Protein AF-A0A453T0C4-F1 (afdb_monomer_lite)

Radius of gyration: 17.65 Å; chains: 1; bounding box: 47×34×44 Å

InterPro domains:
  IPR001461 Aspartic peptidase A1 [PTHR13683] (6-90)
  IPR021109 Aspartic peptidase domain superfamily [G3DSA:2.40.70.10] (2-50)
  IPR021109 Aspartic peptidase domain superfamily [G3DSA:2.40.70.10] (51-94)
  IPR021109 Aspartic peptidase domain superfamily [SSF50630] (6-90)
  IPR032861 Xylanase inhibitor, N-terminal [PF14543] (6-51)

Sequence (94 aa):
LSGFISTDGILAFGQQQLSIISQLNSLGVSPKKFSHCLKGSEEGGGIFLLGEIVEPRLVFTPLAGPHYNLNLEGIAVNGQNLPIDSSLFATSNK

Organism: Aegilops tauschii subsp. strangulata (NCBI:txid200361)

Secondary structure (DSSP, 8-state):
--------------SSTTSHHHHHHHTTSS-S--EEEE--STT--EEEESS----TT-----B-SSSS-B-----EETTEEP---GGGGPPP--

Foldseek 3Di:
DPDDPDDPDDQDLFPDCPHPLNVCVVVVNAHSDKDWAWDPDPVTDTDIGSYDDDDPPDDDADQDERGSQGQDQFDDDPNHTDPDPSVVSDDDHD

pLDDT: mean 88.88, std 11.59, range [42.88, 97.88]

Structure (mmCIF, N/CA/C/O backbone):
data_AF-A0A453T0C4-F1
#
_entry.id   AF-A0A453T0C4-F1
#
loop_
_atom_site.group_PDB
_atom_site.id
_atom_site.type_symbol
_atom_site.label_atom_id
_atom_site.label_alt_id
_atom_site.label_comp_id
_atom_site.label_asym_id
_atom_site.label_entity_id
_atom_site.label_seq_id
_atom_site.pdbx_PDB_ins_code
_atom_site.Cartn_x
_atom_site.Cartn_y
_atom_site.Cartn_z
_atom_site.occupancy
_atom_site.B_iso_or_equiv
_atom_site.auth_seq_id
_atom_site.auth_comp_id
_atom_site.auth_asym_id
_atom_site.auth_atom_id
_atom_site.pdbx_PDB_model_num
ATOM 1 N N . LEU A 1 1 ? 32.048 -7.556 9.415 1.00 42.88 1 LEU A N 1
ATOM 2 C CA . LEU A 1 1 ? 31.738 -6.330 8.652 1.00 42.88 1 LEU A CA 1
ATOM 3 C C . LEU A 1 1 ? 30.226 -6.236 8.533 1.00 42.88 1 LEU A C 1
ATOM 5 O O . LEU A 1 1 ? 29.641 -7.044 7.827 1.00 42.88 1 LEU A O 1
ATOM 9 N N . SER A 1 2 ? 29.600 -5.331 9.282 1.00 45.78 2 SER A N 1
ATOM 10 C CA . SER A 1 2 ? 28.172 -5.019 9.177 1.00 45.78 2 SER A CA 1
ATOM 11 C C . SER A 1 2 ? 27.922 -4.362 7.820 1.00 45.78 2 SER A C 1
ATOM 13 O O . SER A 1 2 ? 28.308 -3.212 7.608 1.00 45.78 2 SER A O 1
ATOM 15 N N . GLY A 1 3 ? 27.389 -5.138 6.878 1.00 52.06 3 GLY A N 1
ATOM 16 C CA . GLY A 1 3 ? 27.123 -4.705 5.513 1.00 52.06 3 GLY A CA 1
ATOM 17 C C . GLY A 1 3 ? 26.103 -3.576 5.501 1.00 52.06 3 GLY A C 1
ATOM 18 O O . GLY A 1 3 ? 24.926 -3.795 5.768 1.00 52.06 3 GLY A O 1
ATOM 19 N N . PHE A 1 4 ? 26.563 -2.368 5.188 1.00 53.06 4 PHE A N 1
ATOM 20 C CA . PHE A 1 4 ? 25.685 -1.303 4.736 1.00 53.06 4 PH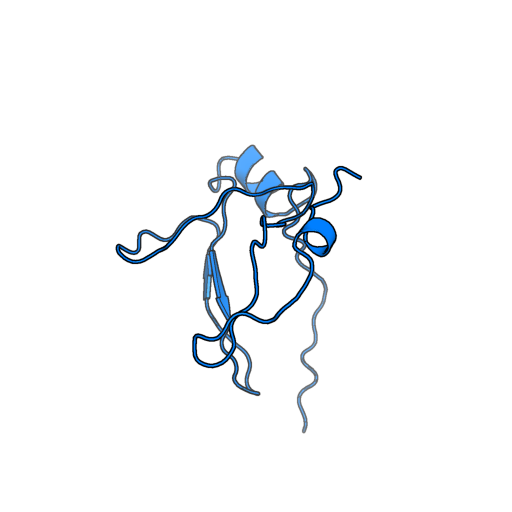E A CA 1
ATOM 21 C C . PHE A 1 4 ? 24.989 -1.801 3.468 1.00 53.06 4 PHE A C 1
ATOM 23 O O . PHE A 1 4 ? 25.652 -2.106 2.476 1.00 53.06 4 PHE A O 1
ATOM 30 N N . ILE A 1 5 ? 23.664 -1.915 3.503 1.00 61.19 5 ILE A N 1
ATOM 31 C CA . ILE A 1 5 ? 22.866 -2.065 2.290 1.00 61.19 5 ILE A CA 1
ATOM 32 C C . ILE A 1 5 ? 23.066 -0.762 1.507 1.00 61.19 5 ILE A C 1
ATOM 34 O O . ILE A 1 5 ? 22.524 0.278 1.875 1.00 61.19 5 ILE A O 1
ATOM 38 N N . SER A 1 6 ? 23.924 -0.797 0.487 1.00 74.75 6 SER A N 1
ATOM 39 C CA . SER A 1 6 ? 24.104 0.322 -0.437 1.00 74.75 6 SER A CA 1
ATOM 40 C C . SER A 1 6 ? 22.919 0.329 -1.392 1.00 74.75 6 SER A C 1
ATOM 42 O O . SER A 1 6 ? 22.824 -0.522 -2.271 1.00 74.75 6 SER A O 1
ATOM 44 N N . THR A 1 7 ? 21.986 1.252 -1.184 1.00 80.81 7 THR A N 1
ATOM 45 C CA . THR A 1 7 ? 20.915 1.554 -2.141 1.00 80.81 7 THR A CA 1
ATOM 46 C C . THR A 1 7 ? 21.293 2.774 -2.960 1.00 80.81 7 THR A C 1
ATOM 48 O O . THR A 1 7 ? 21.521 3.843 -2.399 1.00 80.81 7 THR A O 1
ATOM 51 N N . ASP A 1 8 ? 21.273 2.630 -4.283 1.00 89.50 8 ASP A N 1
ATOM 52 C CA . ASP A 1 8 ? 21.559 3.718 -5.227 1.00 89.50 8 ASP A CA 1
ATOM 53 C C . ASP A 1 8 ? 20.332 4.603 -5.515 1.00 89.50 8 ASP A C 1
ATOM 55 O O . ASP A 1 8 ? 20.412 5.574 -6.267 1.00 89.50 8 ASP A O 1
ATOM 59 N N . GLY A 1 9 ? 19.171 4.284 -4.933 1.00 88.94 9 GLY A N 1
ATOM 60 C CA . GLY A 1 9 ? 17.955 5.061 -5.137 1.00 88.94 9 GLY A CA 1
ATOM 61 C C . GLY A 1 9 ? 16.696 4.461 -4.519 1.00 88.94 9 GLY A C 1
ATOM 62 O O . GLY A 1 9 ? 16.736 3.484 -3.771 1.00 88.94 9 GLY A O 1
ATOM 63 N N . ILE A 1 10 ? 15.563 5.085 -4.850 1.00 89.06 10 ILE A N 1
ATOM 64 C CA . ILE A 1 10 ? 14.226 4.745 -4.353 1.00 89.06 10 ILE A CA 1
ATOM 65 C C . ILE A 1 10 ? 13.305 4.470 -5.542 1.00 89.06 10 ILE A C 1
ATOM 67 O O . ILE A 1 10 ? 13.239 5.257 -6.486 1.00 89.06 10 ILE A O 1
ATOM 71 N N . LEU A 1 11 ? 12.536 3.385 -5.459 1.00 88.94 11 LEU A N 1
ATOM 72 C CA . LEU A 1 11 ? 11.445 3.092 -6.385 1.00 88.94 11 LEU A CA 1
ATOM 73 C C . LEU A 1 11 ? 10.119 3.555 -5.775 1.00 88.94 11 LEU A C 1
ATOM 75 O O . LEU A 1 11 ? 9.596 2.941 -4.848 1.00 88.94 11 LEU A O 1
ATOM 79 N N . ALA A 1 12 ? 9.574 4.655 -6.293 1.00 87.56 12 ALA A N 1
ATOM 80 C CA . ALA A 1 12 ? 8.291 5.183 -5.846 1.00 87.56 12 ALA A CA 1
ATOM 81 C C . ALA A 1 12 ? 7.126 4.514 -6.594 1.00 87.56 12 ALA A C 1
ATOM 83 O O . ALA A 1 12 ? 7.042 4.565 -7.824 1.00 87.56 12 ALA A O 1
ATOM 84 N N . PHE A 1 13 ? 6.186 3.944 -5.839 1.00 92.44 13 PHE A N 1
ATOM 85 C CA . PHE A 1 13 ? 5.014 3.245 -6.379 1.00 92.44 13 PHE A CA 1
ATOM 86 C C . PHE A 1 13 ? 3.730 4.070 -6.346 1.00 92.44 13 PHE A C 1
ATOM 88 O O . PHE A 1 13 ? 2.671 3.502 -6.527 1.00 92.44 13 PHE A O 1
ATOM 95 N N . GLY A 1 14 ? 3.784 5.382 -6.093 1.00 92.81 14 GLY A N 1
ATOM 96 C CA . GLY A 1 14 ? 2.577 6.209 -5.964 1.00 92.81 14 GLY A CA 1
ATOM 97 C C . GLY A 1 14 ? 1.634 6.139 -7.175 1.00 92.81 14 GLY A C 1
ATOM 98 O O . GLY A 1 14 ? 2.020 5.758 -8.278 1.00 92.81 14 GLY A O 1
ATOM 99 N N . GLN A 1 15 ? 0.389 6.583 -7.004 1.00 92.31 15 GLN A N 1
ATOM 100 C CA . GLN A 1 15 ? -0.616 6.541 -8.078 1.00 92.31 15 GLN A CA 1
ATOM 101 C C . GLN A 1 15 ? -0.363 7.551 -9.219 1.00 92.31 15 GLN A C 1
ATOM 103 O O . GLN A 1 15 ? -1.039 7.521 -10.251 1.00 92.31 15 GLN A O 1
ATOM 108 N N . GLN A 1 16 ? 0.622 8.434 -9.037 1.00 92.38 16 GLN A N 1
ATOM 109 C CA . GLN A 1 16 ? 1.010 9.488 -9.971 1.00 92.38 16 GLN A CA 1
ATOM 110 C C . GLN A 1 16 ? 1.639 8.928 -11.257 1.00 92.38 16 GLN A C 1
ATOM 112 O O . GLN A 1 16 ? 2.161 7.813 -11.291 1.00 92.38 16 GLN A O 1
ATOM 117 N N . GLN A 1 17 ? 1.635 9.730 -12.323 1.00 93.00 17 GLN A N 1
ATOM 118 C CA . GLN A 1 17 ? 2.113 9.315 -13.651 1.00 93.00 17 GLN A CA 1
ATOM 119 C C . GLN A 1 17 ? 3.618 9.004 -13.694 1.00 93.00 17 GLN A C 1
ATOM 121 O O . GLN A 1 17 ? 4.045 8.179 -14.493 1.00 93.00 17 GLN A O 1
ATOM 126 N N . LEU A 1 18 ? 4.409 9.620 -12.809 1.00 92.62 18 LEU A N 1
ATOM 127 C CA . LEU A 1 18 ? 5.855 9.397 -12.728 1.00 92.62 18 LEU A CA 1
ATOM 128 C C . LEU A 1 18 ? 6.242 8.110 -11.986 1.00 92.62 18 LEU A C 1
ATOM 130 O O . LEU A 1 18 ? 7.421 7.766 -11.963 1.00 92.62 18 LEU A O 1
ATOM 134 N N . SER A 1 19 ? 5.303 7.382 -11.376 1.00 94.25 19 SER A N 1
ATOM 135 C CA . SER A 1 19 ? 5.653 6.119 -10.722 1.00 94.25 19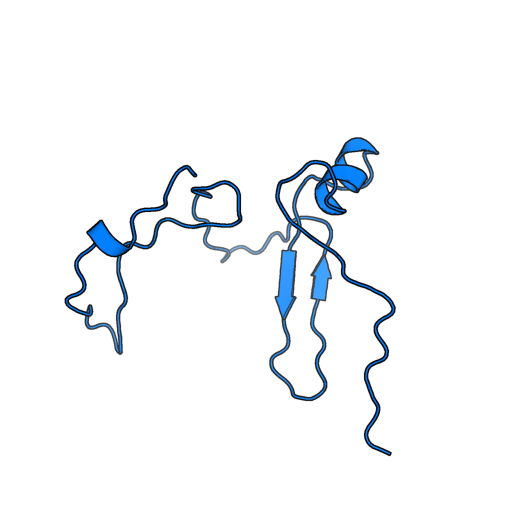 SER A CA 1
ATOM 136 C C . SER A 1 19 ? 6.049 5.048 -11.733 1.00 94.25 19 SER A C 1
ATOM 138 O O . SER A 1 19 ? 5.545 5.016 -12.857 1.00 94.25 19 SER A O 1
ATOM 140 N N . ILE A 1 20 ? 6.921 4.126 -11.316 1.00 94.12 20 ILE A N 1
ATOM 141 C CA . ILE A 1 20 ? 7.354 3.012 -12.173 1.00 94.12 20 ILE A CA 1
ATOM 142 C C . ILE A 1 20 ? 6.163 2.152 -12.627 1.00 94.12 20 ILE A C 1
ATOM 144 O O . ILE A 1 20 ? 6.132 1.686 -13.760 1.00 94.12 20 ILE A O 1
ATOM 148 N N . ILE A 1 21 ? 5.133 2.024 -11.783 1.00 95.62 21 ILE A N 1
ATOM 149 C CA . ILE A 1 21 ? 3.901 1.290 -12.099 1.00 95.62 21 ILE A CA 1
ATOM 150 C C . ILE A 1 21 ? 3.137 1.960 -13.246 1.00 95.62 21 ILE A C 1
ATOM 152 O O . ILE A 1 21 ? 2.690 1.285 -14.171 1.00 95.62 21 ILE A O 1
ATOM 156 N N . SER A 1 22 ? 3.000 3.289 -13.208 1.00 95.69 22 SER A N 1
ATOM 157 C CA . SER A 1 22 ? 2.341 4.052 -14.272 1.00 95.69 22 SER A CA 1
ATOM 158 C C . SER A 1 22 ? 3.142 4.022 -15.577 1.00 95.69 22 SER A C 1
ATOM 160 O O . SER A 1 22 ? 2.552 3.844 -16.640 1.00 95.69 22 SER A O 1
ATOM 162 N N . GLN A 1 23 ? 4.469 4.150 -15.497 1.00 96.06 23 GLN A N 1
ATOM 163 C CA . GLN A 1 23 ? 5.352 4.139 -16.668 1.00 96.06 23 GLN A CA 1
ATOM 164 C C . GLN A 1 23 ? 5.374 2.775 -17.374 1.00 96.06 23 GLN A C 1
ATOM 166 O O . GLN A 1 23 ? 5.272 2.703 -18.593 1.00 96.06 23 GLN A O 1
ATOM 171 N N . LEU A 1 24 ? 5.458 1.671 -16.628 1.00 95.94 24 LEU A N 1
ATOM 172 C CA . LEU A 1 24 ? 5.428 0.334 -17.230 1.00 95.94 24 LEU A CA 1
ATOM 173 C C . LEU A 1 24 ? 4.072 0.015 -17.861 1.00 95.94 24 LEU A C 1
ATOM 175 O O . LEU A 1 24 ? 4.010 -0.645 -18.900 1.00 95.94 24 LEU A O 1
ATOM 179 N N . ASN A 1 25 ? 2.990 0.519 -17.267 1.00 97.19 25 ASN A N 1
ATOM 180 C CA . ASN A 1 25 ? 1.665 0.369 -17.842 1.00 97.19 25 ASN A CA 1
ATOM 181 C C . ASN A 1 25 ? 1.482 1.168 -19.138 1.00 97.19 25 ASN A C 1
ATOM 183 O O . ASN A 1 25 ? 0.916 0.626 -20.085 1.00 97.19 25 ASN A O 1
ATOM 187 N N . SER A 1 26 ? 1.988 2.404 -19.220 1.00 97.12 26 SER A N 1
ATOM 188 C CA . SER A 1 26 ? 1.896 3.200 -20.454 1.00 97.12 26 SER A CA 1
ATOM 189 C C . SER A 1 26 ? 2.696 2.597 -21.612 1.00 97.12 26 SER A C 1
ATOM 191 O O . SER A 1 26 ? 2.326 2.779 -22.769 1.00 97.12 26 SER A O 1
ATOM 193 N N . LEU A 1 27 ? 3.750 1.836 -21.304 1.00 97.38 27 LEU A N 1
ATOM 194 C CA . LEU A 1 27 ? 4.543 1.076 -22.273 1.00 97.38 27 LEU A CA 1
ATOM 195 C C . LEU A 1 27 ? 3.942 -0.300 -22.621 1.00 97.38 27 LEU A C 1
ATOM 197 O O . LEU A 1 2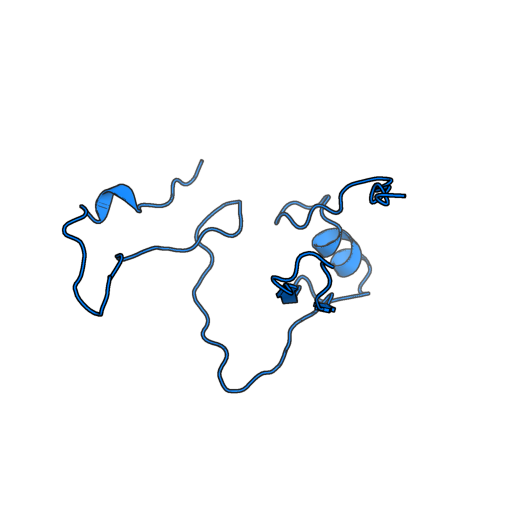7 ? 4.505 -1.013 -23.447 1.00 97.38 27 LEU A O 1
ATOM 201 N N . GLY A 1 28 ? 2.831 -0.700 -21.994 1.00 96.94 28 GLY A N 1
ATOM 202 C CA . GLY A 1 28 ? 2.198 -2.005 -22.218 1.00 96.94 28 GLY A CA 1
ATOM 203 C C . GLY A 1 28 ? 2.967 -3.199 -21.638 1.00 96.94 28 GLY A C 1
ATOM 204 O O . GLY A 1 28 ? 2.681 -4.336 -22.000 1.00 96.94 28 GLY A O 1
ATOM 205 N N . VAL A 1 29 ? 3.933 -2.962 -20.743 1.00 96.75 29 VAL A N 1
ATOM 206 C CA . VAL A 1 29 ? 4.794 -4.008 -20.160 1.00 96.75 29 VAL A CA 1
ATOM 207 C C . VAL A 1 29 ? 4.103 -4.735 -19.007 1.00 96.75 29 VAL A C 1
ATOM 209 O O . VAL A 1 29 ? 4.280 -5.938 -18.834 1.00 96.75 29 VAL A O 1
ATOM 212 N N . SER A 1 30 ? 3.309 -4.018 -18.210 1.00 95.25 30 SER A N 1
ATOM 213 C CA . SER A 1 30 ? 2.579 -4.577 -17.069 1.00 95.25 30 SER A CA 1
ATOM 214 C C . SER A 1 30 ? 1.201 -3.926 -16.914 1.00 95.25 30 SER A C 1
ATOM 216 O O . SER A 1 30 ? 0.977 -2.800 -17.375 1.00 95.25 30 SER A O 1
ATOM 218 N N . PRO A 1 31 ? 0.247 -4.566 -16.218 1.00 95.62 31 PRO A N 1
ATOM 219 C CA . PRO A 1 31 ? -0.937 -3.850 -15.756 1.00 95.62 31 PRO A CA 1
ATOM 220 C C . PRO A 1 31 ? -0.537 -2.728 -14.781 1.00 95.62 31 PRO A C 1
ATOM 222 O O . PRO A 1 31 ? 0.535 -2.763 -14.172 1.00 95.62 31 PRO A O 1
ATOM 225 N N . LYS A 1 32 ? -1.425 -1.744 -14.585 1.00 95.50 32 LYS A N 1
ATOM 226 C CA . LYS A 1 32 ? -1.256 -0.661 -13.596 1.00 95.50 32 LYS A CA 1
ATOM 227 C C . LYS A 1 32 ? -1.542 -1.144 -12.165 1.00 95.50 32 LYS A C 1
ATOM 229 O O . LYS A 1 32 ? -2.363 -0.574 -11.452 1.00 95.50 32 LYS A O 1
ATOM 234 N N . LYS A 1 33 ? -0.917 -2.253 -11.775 1.00 94.44 33 LYS A N 1
ATOM 235 C CA . LYS A 1 33 ? -1.088 -2.949 -10.496 1.00 94.44 33 LYS A CA 1
ATOM 236 C C . LYS A 1 33 ? 0.257 -3.527 -10.067 1.00 94.44 33 LYS A C 1
ATOM 238 O O . LYS A 1 33 ? 1.083 -3.862 -10.912 1.00 94.44 33 LYS A O 1
ATOM 243 N N . PHE A 1 34 ? 0.459 -3.668 -8.766 1.00 95.31 34 PHE A N 1
ATOM 244 C CA . PHE A 1 34 ? 1.592 -4.395 -8.205 1.00 95.31 34 PHE A CA 1
ATOM 245 C C . PHE A 1 34 ? 1.154 -5.148 -6.954 1.00 95.31 34 PHE A C 1
ATOM 247 O O . PHE A 1 34 ? 0.155 -4.796 -6.326 1.00 95.31 34 PHE A O 1
ATOM 254 N N . SER A 1 35 ? 1.919 -6.172 -6.599 1.00 94.50 35 SER A N 1
ATOM 255 C CA . SER A 1 35 ? 1.718 -6.974 -5.397 1.00 94.50 35 SER A CA 1
ATOM 256 C C . SER A 1 35 ? 3.046 -7.089 -4.660 1.00 94.50 35 SER A C 1
ATOM 258 O O . SER A 1 35 ? 4.097 -7.224 -5.291 1.00 94.50 35 SER A O 1
ATOM 260 N N . HIS A 1 36 ? 3.021 -7.040 -3.330 1.00 92.75 36 HIS A N 1
ATOM 261 C CA . HIS A 1 36 ? 4.221 -7.244 -2.526 1.00 92.75 36 HIS A CA 1
ATOM 262 C C . HIS A 1 36 ? 3.977 -8.195 -1.354 1.00 92.75 36 HIS A C 1
ATOM 264 O O . HIS A 1 36 ? 2.893 -8.251 -0.784 1.00 92.75 36 HIS A O 1
ATOM 270 N N . CYS A 1 37 ? 5.002 -8.956 -1.000 1.00 92.06 37 CYS A N 1
ATOM 271 C CA . CYS A 1 37 ? 5.050 -9.794 0.185 1.00 92.06 37 CYS A CA 1
ATOM 272 C C . CYS A 1 37 ? 6.356 -9.462 0.897 1.00 92.06 37 CYS A C 1
ATOM 274 O O . CYS A 1 37 ? 7.427 -9.855 0.438 1.00 92.06 37 CYS A O 1
ATOM 276 N N . LEU A 1 38 ? 6.280 -8.673 1.966 1.00 91.56 38 LEU A N 1
ATOM 277 C CA . LEU A 1 38 ? 7.454 -8.261 2.733 1.00 91.56 38 LEU A CA 1
ATOM 278 C C . LEU A 1 38 ? 7.860 -9.379 3.699 1.00 91.56 38 LEU A C 1
ATOM 280 O O . LEU A 1 38 ? 7.008 -9.947 4.382 1.00 91.56 38 LEU A O 1
ATOM 284 N N . LYS A 1 39 ? 9.161 -9.674 3.792 1.00 93.94 39 LYS A N 1
ATOM 285 C CA . LYS A 1 39 ? 9.697 -10.598 4.801 1.00 93.94 39 LYS A CA 1
ATOM 286 C C . LYS A 1 39 ? 10.180 -9.799 6.014 1.00 93.94 39 LYS A C 1
ATOM 288 O O . LYS A 1 39 ? 11.118 -9.019 5.906 1.00 93.94 39 LYS A O 1
ATOM 293 N N . GLY A 1 40 ? 9.563 -10.021 7.174 1.00 91.06 40 GLY A N 1
ATOM 294 C CA . GLY A 1 40 ? 9.887 -9.338 8.436 1.00 91.06 40 GLY A CA 1
ATOM 295 C C . GLY A 1 40 ? 11.119 -9.881 9.177 1.00 91.06 40 GLY A C 1
ATOM 296 O O . GLY A 1 40 ? 11.088 -9.960 10.399 1.00 91.06 40 GLY A O 1
ATOM 297 N N . SER A 1 41 ? 12.165 -10.316 8.468 1.00 90.38 41 SER A N 1
ATOM 298 C CA . SER A 1 41 ? 13.434 -10.757 9.075 1.00 90.38 41 SER A CA 1
ATOM 299 C C . SER A 1 41 ? 14.485 -9.652 9.024 1.00 90.38 41 SER A C 1
ATOM 301 O O . SER A 1 41 ? 14.474 -8.856 8.090 1.00 90.38 41 SER A O 1
ATOM 303 N N . GLU A 1 42 ? 15.449 -9.658 9.949 1.00 86.25 42 GLU A N 1
ATOM 304 C CA . GLU A 1 42 ? 16.587 -8.715 9.938 1.00 86.25 42 GLU A CA 1
ATOM 305 C C . GLU A 1 42 ? 17.417 -8.790 8.645 1.00 86.25 42 GLU A C 1
ATOM 307 O O . GLU A 1 42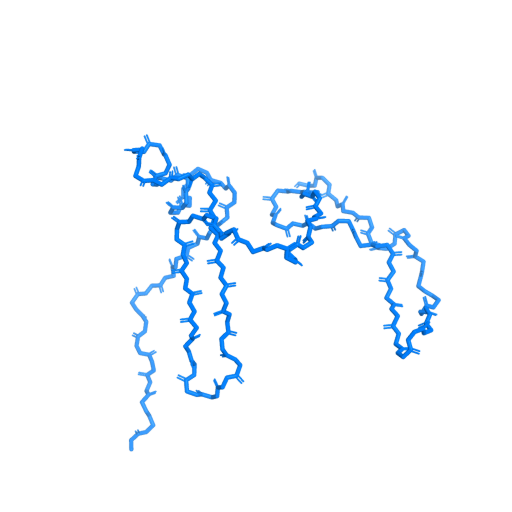 ? 17.974 -7.797 8.192 1.00 86.25 42 GLU A O 1
ATOM 312 N N . GLU A 1 43 ? 17.435 -9.958 8.002 1.00 86.75 43 GLU A N 1
ATOM 313 C CA . GLU A 1 43 ? 18.073 -10.199 6.701 1.00 86.75 43 GLU A CA 1
ATOM 314 C C . GLU A 1 43 ? 17.358 -9.499 5.527 1.00 86.75 43 GLU A C 1
ATOM 316 O O . GLU A 1 43 ? 17.866 -9.485 4.407 1.00 86.75 43 GLU A O 1
ATOM 321 N N . GLY A 1 44 ? 16.155 -8.960 5.755 1.00 84.94 44 GLY A N 1
ATOM 322 C CA . GLY A 1 44 ? 15.279 -8.430 4.715 1.00 84.94 44 GLY A CA 1
ATOM 323 C C . GLY A 1 44 ? 14.734 -9.502 3.762 1.00 84.94 44 GLY A C 1
ATOM 324 O O . GLY A 1 44 ? 14.684 -10.693 4.081 1.00 84.94 44 GLY A O 1
ATOM 325 N N . GLY A 1 45 ? 14.295 -9.059 2.579 1.00 87.69 45 GLY A N 1
ATOM 326 C CA . GLY A 1 45 ? 13.761 -9.903 1.506 1.00 87.69 45 GLY A CA 1
ATOM 327 C C . GLY A 1 45 ? 12.248 -9.780 1.307 1.00 87.69 45 GLY A C 1
ATOM 328 O O . GLY A 1 45 ? 11.606 -8.832 1.762 1.00 87.69 45 GLY A O 1
ATOM 329 N N . GLY A 1 46 ? 11.679 -10.754 0.599 1.00 91.62 46 GLY A N 1
ATOM 330 C CA . GLY A 1 46 ? 10.278 -10.753 0.188 1.00 91.62 46 GLY A CA 1
ATOM 331 C C . GLY A 1 46 ? 1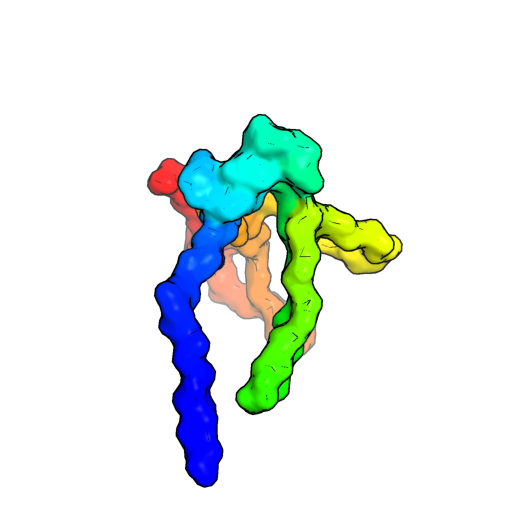0.113 -10.963 -1.315 1.00 91.62 46 GLY A C 1
ATOM 332 O O . GLY A 1 46 ? 11.073 -11.262 -2.022 1.00 91.62 46 GLY A O 1
ATOM 333 N N . ILE A 1 47 ? 8.884 -10.808 -1.798 1.00 92.50 47 ILE A N 1
ATOM 334 C CA . ILE A 1 47 ? 8.533 -10.891 -3.218 1.00 92.50 47 ILE A CA 1
ATOM 335 C C . ILE A 1 47 ? 7.902 -9.566 -3.624 1.00 92.50 47 ILE A C 1
ATOM 337 O O . ILE A 1 47 ? 6.967 -9.095 -2.979 1.00 92.50 47 ILE A O 1
ATOM 341 N N . PHE A 1 48 ? 8.389 -8.982 -4.711 1.00 91.88 48 PHE A N 1
ATOM 342 C CA . PHE A 1 48 ? 7.763 -7.840 -5.363 1.00 91.88 48 PHE A CA 1
ATOM 343 C C . PHE A 1 48 ? 7.387 -8.234 -6.789 1.00 91.88 48 PHE A C 1
ATOM 345 O O . PHE A 1 48 ? 8.233 -8.711 -7.543 1.00 91.88 48 PHE A O 1
ATOM 352 N N . LEU A 1 49 ? 6.118 -8.047 -7.145 1.00 93.00 49 LEU A N 1
ATOM 353 C CA . LEU A 1 49 ? 5.567 -8.402 -8.445 1.00 93.00 49 LEU A CA 1
ATOM 354 C C . LEU A 1 49 ? 4.948 -7.172 -9.106 1.00 93.00 49 LEU A C 1
ATOM 356 O O . LEU A 1 49 ? 4.055 -6.529 -8.552 1.00 93.00 49 LEU A O 1
ATOM 360 N N . LEU A 1 50 ? 5.373 -6.900 -10.337 1.00 93.88 50 LEU A N 1
ATOM 361 C CA . LEU A 1 50 ? 4.746 -5.926 -11.227 1.00 93.88 50 LEU A CA 1
ATOM 362 C C . LEU A 1 50 ? 3.528 -6.568 -11.896 1.00 93.88 50 LEU A C 1
ATOM 364 O O . LEU A 1 50 ? 3.582 -7.043 -13.028 1.00 93.88 50 LEU A O 1
ATOM 368 N N . GLY A 1 51 ? 2.443 -6.649 -11.137 1.00 92.06 51 GLY A N 1
ATOM 369 C CA . GLY A 1 51 ? 1.207 -7.293 -11.545 1.00 92.06 51 GLY A CA 1
ATOM 370 C C . GLY A 1 51 ? 0.299 -7.605 -10.365 1.00 92.06 51 GLY A C 1
ATOM 371 O O . GLY A 1 51 ? 0.523 -7.156 -9.239 1.00 92.06 51 GLY A O 1
ATOM 372 N N . GLU A 1 52 ? -0.734 -8.393 -10.630 1.00 90.00 52 GLU A N 1
ATOM 373 C CA . GLU A 1 52 ? -1.608 -8.931 -9.593 1.00 90.00 52 GLU A CA 1
ATOM 374 C C . GLU A 1 52 ? -1.306 -10.403 -9.329 1.00 90.00 52 GLU A C 1
ATOM 376 O O . GLU A 1 52 ? -0.939 -11.151 -10.236 1.00 90.00 52 GLU A O 1
ATOM 381 N N . ILE A 1 53 ? -1.465 -10.808 -8.074 1.00 89.69 53 ILE A N 1
ATOM 382 C CA . ILE A 1 53 ? -1.512 -12.215 -7.692 1.00 89.69 53 ILE A CA 1
ATOM 383 C C . ILE A 1 53 ? -2.963 -12.688 -7.710 1.00 89.69 53 ILE A C 1
ATOM 385 O O . ILE A 1 53 ? -3.870 -11.967 -7.294 1.00 89.69 53 ILE A O 1
ATOM 389 N N . VAL A 1 54 ? -3.181 -13.918 -8.164 1.00 86.81 54 VAL A N 1
ATOM 390 C CA . VAL A 1 54 ? -4.481 -14.582 -8.067 1.00 86.81 54 VAL A CA 1
ATOM 391 C C . VAL A 1 54 ? -4.392 -15.582 -6.921 1.00 86.81 54 VAL A C 1
ATOM 393 O O . VAL A 1 54 ? -3.889 -16.686 -7.092 1.00 86.81 54 VAL A O 1
ATOM 396 N N . GLU A 1 55 ? -4.846 -15.167 -5.740 1.00 86.62 55 GLU A N 1
ATOM 397 C CA . GLU A 1 55 ? -4.927 -16.007 -4.541 1.00 86.62 55 GLU A CA 1
ATOM 398 C C . GLU A 1 55 ? -6.394 -16.066 -4.082 1.00 86.62 55 GLU A C 1
ATOM 400 O O . GLU A 1 55 ? -6.984 -15.012 -3.828 1.00 86.62 55 GLU A O 1
ATOM 405 N N . PRO A 1 56 ? -6.998 -17.261 -3.926 1.00 86.75 56 PRO A N 1
ATOM 406 C CA . PRO A 1 56 ? -8.421 -17.407 -3.597 1.00 86.75 56 PRO A CA 1
ATOM 407 C C . PRO A 1 56 ? -8.880 -16.718 -2.306 1.00 86.75 56 PRO A C 1
ATOM 409 O O . PRO A 1 56 ? -10.069 -16.477 -2.126 1.00 86.75 56 PRO A O 1
ATOM 412 N N . ARG A 1 57 ? -7.955 -16.435 -1.384 1.00 91.94 57 ARG A N 1
ATOM 413 C CA . ARG A 1 57 ? -8.244 -15.866 -0.058 1.00 91.94 57 ARG A CA 1
ATOM 414 C C . ARG A 1 57 ? -7.908 -14.382 0.058 1.00 91.94 57 ARG A C 1
ATOM 416 O O . ARG A 1 57 ? -7.924 -13.848 1.166 1.00 91.94 57 ARG A O 1
ATOM 423 N N . LEU A 1 58 ? -7.571 -13.717 -1.046 1.00 91.75 58 LEU A N 1
ATOM 424 C CA . LEU A 1 58 ? -7.283 -12.290 -1.009 1.00 91.75 58 LEU A CA 1
ATOM 425 C C . LEU A 1 58 ? -8.572 -11.501 -0.746 1.00 91.75 58 LEU A C 1
ATOM 427 O O . LEU A 1 58 ? -9.559 -11.639 -1.466 1.00 91.75 58 LEU A O 1
ATOM 431 N N . VAL A 1 59 ? -8.553 -10.667 0.291 1.00 94.06 59 VAL A N 1
ATOM 432 C CA . VAL A 1 59 ? -9.660 -9.767 0.628 1.00 94.06 59 VAL A CA 1
ATOM 433 C C . VAL A 1 59 ? -9.337 -8.385 0.077 1.00 94.06 59 VAL A C 1
ATOM 435 O O . VAL A 1 59 ? -8.249 -7.859 0.309 1.00 94.06 59 VAL A O 1
ATOM 438 N N . PHE A 1 60 ? -10.283 -7.797 -0.653 1.00 92.81 60 PHE A N 1
ATOM 439 C CA . PHE A 1 60 ? -10.122 -6.489 -1.281 1.00 92.81 60 PHE A CA 1
ATOM 440 C C . PHE A 1 60 ? -10.941 -5.420 -0.564 1.00 92.81 60 PHE A C 1
ATOM 442 O O . PHE A 1 60 ? -12.030 -5.683 -0.059 1.00 92.81 60 PHE A O 1
ATOM 449 N N . THR A 1 61 ? -10.436 -4.191 -0.596 1.00 94.56 61 THR A N 1
ATOM 450 C CA . THR A 1 61 ? -11.162 -2.988 -0.189 1.00 94.56 61 THR A CA 1
ATOM 451 C C . THR A 1 61 ? -10.855 -1.853 -1.177 1.00 94.56 61 THR A C 1
ATOM 453 O O . THR A 1 61 ? -9.736 -1.804 -1.705 1.00 94.56 61 THR A O 1
ATOM 456 N N . PRO A 1 62 ? -11.824 -0.979 -1.509 1.00 94.19 62 PRO A N 1
ATOM 457 C CA . PRO A 1 62 ? -11.588 0.149 -2.404 1.00 94.19 62 PRO A CA 1
ATOM 458 C C . PRO A 1 62 ? -10.536 1.129 -1.864 1.00 94.19 62 PRO A C 1
ATOM 460 O O . PRO A 1 62 ? -10.468 1.394 -0.664 1.00 94.19 62 PRO A O 1
ATOM 463 N N . LEU A 1 63 ? -9.752 1.719 -2.769 1.00 92.50 63 LEU A N 1
ATOM 464 C CA . LEU A 1 63 ? -8.859 2.831 -2.434 1.00 92.50 63 LEU A CA 1
ATOM 465 C C . LEU A 1 63 ? -9.666 4.129 -2.277 1.00 92.50 63 LEU A C 1
ATOM 467 O O . LEU A 1 63 ? -10.576 4.387 -3.063 1.00 92.50 63 LEU A O 1
ATOM 471 N N . ALA A 1 64 ? -9.303 4.953 -1.295 1.00 90.00 64 ALA A N 1
ATOM 472 C CA . ALA A 1 64 ? -10.077 6.121 -0.864 1.00 90.00 64 ALA A CA 1
ATOM 473 C C . ALA A 1 64 ? -9.258 7.431 -0.818 1.00 90.00 64 ALA A C 1
ATOM 475 O O . ALA A 1 64 ? -9.488 8.281 0.038 1.00 90.00 64 ALA A O 1
ATOM 476 N N . GLY A 1 65 ? -8.269 7.612 -1.701 1.00 87.94 65 GLY A N 1
ATOM 477 C CA . GLY A 1 65 ? -7.468 8.840 -1.704 1.00 87.94 65 GLY A CA 1
ATOM 478 C C . GLY A 1 65 ? -6.386 8.916 -2.786 1.00 87.94 65 GLY A C 1
ATOM 479 O O . GLY A 1 65 ? -6.253 7.998 -3.600 1.00 87.94 65 GLY A O 1
ATOM 480 N N . PRO A 1 66 ? -5.596 10.009 -2.796 1.00 85.75 66 PRO A N 1
ATOM 481 C CA . PRO A 1 66 ? -4.506 10.224 -3.756 1.00 85.75 66 PRO A CA 1
ATOM 482 C C . PRO A 1 66 ? -3.300 9.295 -3.523 1.00 85.75 66 PRO A C 1
ATOM 484 O O . PRO A 1 66 ? -2.477 9.094 -4.422 1.00 85.75 66 PRO A O 1
ATOM 487 N N . HIS A 1 67 ? -3.187 8.715 -2.324 1.00 89.31 67 HIS A N 1
ATOM 488 C CA . HIS A 1 67 ? -2.265 7.623 -2.008 1.00 89.31 67 HIS A CA 1
ATOM 489 C C . HIS A 1 67 ? -3.030 6.298 -1.891 1.00 89.31 67 HIS A C 1
ATOM 491 O O . HIS A 1 67 ? -4.228 6.228 -2.141 1.00 89.31 67 HIS A O 1
ATOM 497 N N . TYR A 1 68 ? -2.356 5.215 -1.498 1.00 92.31 68 TYR A N 1
ATOM 498 C CA . TYR A 1 68 ? -2.996 3.922 -1.211 1.00 92.31 68 TYR A CA 1
ATOM 499 C C . TYR A 1 68 ? -3.752 3.937 0.127 1.00 92.31 68 TYR A C 1
ATOM 501 O O . TYR A 1 68 ? -3.495 3.131 1.015 1.00 92.31 68 TYR A O 1
ATOM 509 N N . ASN A 1 69 ? -4.646 4.912 0.290 1.00 91.81 69 ASN A N 1
ATOM 510 C CA . ASN A 1 69 ? -5.494 5.068 1.460 1.00 91.81 69 ASN A CA 1
ATOM 511 C C . ASN A 1 69 ? -6.669 4.096 1.392 1.00 91.81 69 ASN A C 1
ATOM 513 O O . ASN A 1 69 ? -7.214 3.854 0.316 1.00 91.81 69 ASN A O 1
ATOM 517 N N . LEU A 1 70 ? -7.076 3.599 2.555 1.00 92.62 70 LEU A N 1
ATOM 518 C CA . LEU A 1 70 ? -8.251 2.757 2.746 1.00 92.62 70 LEU A CA 1
ATOM 519 C C . LEU A 1 70 ? -9.217 3.468 3.693 1.00 92.62 70 LEU A C 1
ATOM 521 O O . LEU A 1 70 ? -8.781 4.260 4.530 1.00 92.62 70 LEU A O 1
ATOM 525 N N . ASN A 1 71 ? -10.505 3.152 3.590 1.00 91.19 71 ASN A N 1
ATOM 526 C CA . ASN A 1 71 ? -11.475 3.564 4.597 1.00 91.19 71 ASN A CA 1
ATOM 527 C C . ASN A 1 71 ? -11.348 2.655 5.829 1.00 91.19 71 ASN A C 1
ATOM 529 O O . ASN A 1 71 ? -11.650 1.465 5.746 1.00 91.19 71 ASN A O 1
ATOM 533 N N . LEU A 1 72 ? -10.871 3.197 6.951 1.00 93.25 72 LEU A N 1
ATOM 534 C CA . LEU A 1 72 ? -10.749 2.459 8.208 1.00 93.25 72 LEU A CA 1
ATOM 535 C C . LEU A 1 72 ? -12.015 2.670 9.048 1.00 93.25 72 LEU A C 1
ATOM 537 O O . LEU A 1 72 ? -12.362 3.798 9.370 1.00 93.25 72 LEU A O 1
ATOM 541 N N . GLU A 1 73 ? -12.701 1.591 9.415 1.00 92.38 73 GLU A N 1
ATOM 542 C CA . GLU A 1 73 ? -13.971 1.685 10.158 1.00 92.38 73 GLU A CA 1
ATOM 543 C C . GLU A 1 73 ? -13.790 1.576 11.677 1.00 92.38 73 GLU A C 1
ATOM 545 O O . GLU A 1 73 ? -14.624 2.043 12.449 1.00 92.38 73 GLU A O 1
ATOM 550 N N . GLY A 1 74 ? -12.693 0.969 12.124 1.00 94.81 74 GLY A N 1
ATOM 551 C CA . GLY A 1 74 ? -12.430 0.745 13.536 1.00 94.81 74 GLY A CA 1
ATOM 552 C C . GLY A 1 74 ? -11.168 -0.070 13.768 1.00 94.81 74 GLY A C 1
ATOM 553 O O . GLY A 1 74 ? -10.548 -0.586 12.839 1.00 94.81 74 GLY A O 1
ATOM 554 N N . ILE A 1 75 ? -10.790 -0.187 15.038 1.00 96.75 75 ILE A N 1
ATOM 555 C CA . ILE A 1 75 ? -9.650 -0.987 15.487 1.00 96.75 75 ILE A CA 1
ATOM 556 C C . ILE A 1 75 ? -10.138 -1.888 16.614 1.00 96.75 75 ILE A C 1
ATOM 558 O O . ILE A 1 75 ? -10.753 -1.408 17.567 1.00 96.75 75 ILE A O 1
ATOM 562 N N . ALA A 1 76 ? -9.836 -3.180 16.517 1.00 97.31 76 ALA A N 1
ATOM 563 C CA . ALA A 1 76 ? -10.151 -4.160 17.545 1.00 97.31 76 ALA A CA 1
ATOM 564 C C . ALA A 1 76 ? -8.872 -4.773 18.123 1.00 97.31 76 ALA A C 1
ATOM 566 O O . ALA A 1 76 ? -7.950 -5.114 17.383 1.00 97.31 76 ALA A O 1
ATOM 567 N N . VAL A 1 77 ? -8.840 -4.966 19.442 1.00 97.88 77 VAL A N 1
ATOM 568 C CA . VAL A 1 77 ? -7.772 -5.690 20.145 1.00 97.88 77 VAL A CA 1
ATOM 569 C C . VAL A 1 77 ? -8.403 -6.884 20.847 1.00 97.88 77 VAL A C 1
ATOM 571 O O . VAL A 1 77 ? -9.337 -6.722 21.627 1.00 97.88 77 VAL A O 1
ATOM 574 N N . ASN A 1 78 ? -7.935 -8.096 20.535 1.00 97.00 78 ASN A N 1
ATOM 575 C CA . ASN A 1 78 ? -8.547 -9.349 21.003 1.00 97.00 78 ASN A CA 1
ATOM 576 C C . ASN A 1 78 ? -10.069 -9.415 20.745 1.00 97.00 78 ASN A C 1
ATOM 578 O O . ASN A 1 78 ? -10.837 -9.884 21.582 1.00 97.00 78 ASN A O 1
ATOM 582 N N . GLY A 1 79 ? -10.511 -8.905 19.590 1.00 96.81 79 GLY A N 1
ATOM 583 C CA . GLY A 1 79 ? -11.922 -8.889 19.187 1.00 96.81 79 GLY A CA 1
ATOM 584 C C . GLY A 1 79 ? -12.792 -7.835 19.882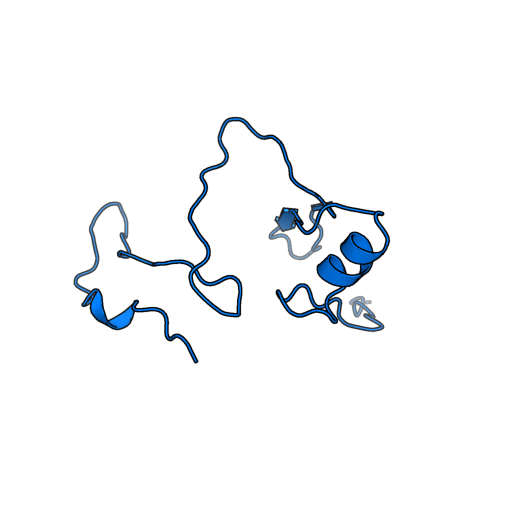 1.00 96.81 79 GLY A C 1
ATOM 585 O O . GLY A 1 79 ? -13.985 -7.777 19.609 1.00 96.81 79 GLY A O 1
ATOM 586 N N . GLN A 1 80 ? -12.225 -6.999 20.756 1.00 97.69 80 GLN A N 1
ATOM 587 C CA . GLN A 1 80 ? -12.931 -5.884 21.388 1.00 97.69 80 GLN A CA 1
ATOM 588 C C . GLN A 1 80 ? -12.607 -4.583 20.657 1.00 97.69 80 GLN A C 1
ATOM 590 O O . GLN A 1 80 ? -11.436 -4.214 20.539 1.00 97.69 80 GLN A O 1
ATOM 595 N N . ASN A 1 81 ? -13.635 -3.887 20.170 1.00 96.75 81 ASN A N 1
ATOM 596 C CA . ASN A 1 81 ? -13.462 -2.608 19.485 1.00 96.75 81 ASN A CA 1
ATOM 597 C C . ASN A 1 81 ? -12.999 -1.529 20.468 1.00 96.75 81 ASN A C 1
ATOM 599 O O . ASN A 1 81 ? -13.571 -1.364 21.547 1.00 96.75 81 ASN A O 1
ATOM 603 N N . LEU A 1 82 ? -11.981 -0.767 20.074 1.00 97.62 82 LEU A N 1
ATOM 604 C CA . LEU A 1 82 ? -11.551 0.415 20.809 1.00 97.62 82 LEU A CA 1
ATOM 605 C C . LEU A 1 82 ? -12.588 1.540 20.627 1.00 97.62 82 LEU A C 1
ATOM 607 O O . LEU A 1 82 ? -13.068 1.733 19.507 1.00 97.62 82 LEU A O 1
ATOM 611 N N . PRO A 1 83 ? -12.922 2.313 21.679 1.00 96.56 83 PRO A N 1
ATOM 612 C CA . PRO A 1 83 ? -13.903 3.397 21.609 1.00 96.56 83 PRO A CA 1
ATOM 613 C C . PRO A 1 83 ? -13.290 4.658 20.975 1.00 96.56 83 PRO A C 1
ATOM 615 O O . PRO A 1 83 ? -13.132 5.689 21.625 1.00 96.56 83 PRO A O 1
ATOM 618 N N . ILE A 1 84 ? -12.891 4.555 19.708 1.00 96.56 84 ILE A N 1
ATOM 619 C CA . ILE A 1 84 ? -12.352 5.658 18.908 1.00 96.56 84 ILE A CA 1
ATOM 620 C C . ILE A 1 84 ? -13.492 6.220 18.063 1.00 96.56 84 ILE A C 1
ATOM 622 O O . ILE A 1 84 ? -14.217 5.462 17.420 1.00 96.56 84 ILE A O 1
ATOM 626 N N . ASP A 1 85 ? -13.649 7.542 18.050 1.00 94.50 85 ASP A N 1
ATOM 627 C CA . ASP A 1 85 ? -14.612 8.184 17.160 1.00 94.50 85 ASP A CA 1
ATOM 628 C C . ASP A 1 85 ? -14.231 7.924 15.693 1.00 94.50 85 ASP A C 1
ATOM 630 O O . ASP A 1 85 ? -13.164 8.333 15.231 1.00 94.50 85 ASP A O 1
ATOM 634 N N . SER A 1 86 ? -15.126 7.256 14.963 1.00 90.69 86 SER A N 1
ATOM 635 C CA . SER A 1 86 ? -14.968 6.926 13.542 1.00 90.69 86 SER A CA 1
ATOM 636 C C . SER A 1 86 ? -14.702 8.140 12.646 1.00 90.69 86 SER A C 1
ATOM 638 O O . SER A 1 86 ? -14.074 7.997 11.599 1.00 90.69 86 SER A O 1
ATOM 640 N N . SER A 1 87 ? -15.113 9.345 13.063 1.00 90.62 87 SER A N 1
ATOM 641 C CA . SER A 1 87 ? -14.847 10.583 12.323 1.00 90.62 87 SER A CA 1
ATOM 642 C C . SER A 1 87 ? -13.346 10.861 12.152 1.00 90.62 87 SER A C 1
ATOM 644 O O . SER A 1 87 ? -12.941 11.472 11.162 1.00 90.62 87 SER A O 1
ATOM 646 N N . LEU A 1 88 ? -12.506 10.351 13.061 1.00 91.50 88 LEU A N 1
ATOM 647 C CA . LEU A 1 88 ? -11.046 10.472 12.999 1.00 91.50 88 LEU A CA 1
ATOM 648 C C . LEU A 1 88 ? -10.411 9.617 11.899 1.00 91.50 88 LEU A C 1
ATOM 650 O O . LEU A 1 88 ? -9.273 9.874 11.510 1.00 91.50 88 LEU A O 1
ATOM 654 N N . PHE A 1 89 ? -11.125 8.611 11.393 1.00 90.56 89 PHE A N 1
ATOM 655 C CA . PHE A 1 89 ? -10.653 7.765 10.300 1.00 90.56 89 PHE A CA 1
ATOM 656 C C . PHE A 1 89 ? -11.044 8.284 8.915 1.00 90.56 89 PHE A C 1
ATOM 658 O O . PHE A 1 89 ? -10.644 7.695 7.910 1.00 90.56 89 PHE A O 1
ATOM 665 N N . ALA A 1 90 ? -11.796 9.386 8.840 1.00 85.62 90 ALA A N 1
ATOM 666 C CA . ALA A 1 90 ? -12.216 9.963 7.575 1.00 85.62 90 ALA A CA 1
ATOM 667 C C . ALA A 1 90 ? -11.002 10.319 6.699 1.00 85.62 90 ALA A C 1
ATOM 669 O O . ALA A 1 90 ? -10.125 11.100 7.081 1.00 85.62 90 ALA A O 1
ATOM 670 N N . THR A 1 91 ? -10.960 9.764 5.489 1.00 78.81 91 THR A N 1
ATOM 671 C CA . THR A 1 91 ? -9.932 10.091 4.501 1.00 78.81 91 THR A CA 1
ATOM 672 C C . THR A 1 91 ? -10.158 11.503 3.962 1.00 78.81 91 THR A C 1
ATOM 674 O O . THR A 1 91 ? -11.260 11.859 3.546 1.00 78.81 91 THR A O 1
ATOM 677 N N . SER A 1 92 ? -9.112 12.331 3.959 1.00 69.94 92 SER A N 1
ATOM 678 C CA . SER A 1 92 ? -9.176 13.683 3.399 1.00 69.94 92 SER A CA 1
ATOM 679 C C . SER A 1 92 ? -8.905 13.656 1.894 1.00 69.94 92 SER A C 1
ATOM 681 O O . SER A 1 92 ? -7.891 13.113 1.464 1.00 69.94 92 SER A O 1
ATOM 683 N N . ASN A 1 93 ? -9.767 14.300 1.102 1.00 57.97 93 ASN A N 1
ATOM 684 C CA . ASN A 1 93 ? -9.581 14.500 -0.344 1.00 57.97 93 ASN A CA 1
ATOM 685 C C . ASN A 1 93 ? -8.586 15.636 -0.663 1.00 57.97 93 ASN A C 1
ATOM 687 O O . ASN A 1 93 ? -8.824 16.397 -1.600 1.00 57.97 93 ASN A O 1
ATOM 691 N N . LYS A 1 94 ? -7.544 15.832 0.154 1.00 50.25 94 LYS A N 1
ATOM 692 C CA . LYS A 1 94 ? -6.532 16.856 -0.144 1.00 50.25 94 LYS A CA 1
ATOM 693 C C . LYS A 1 94 ? -5.734 16.506 -1.391 1.00 50.25 94 LYS A C 1
ATOM 695 O O . LYS A 1 94 ? -5.377 15.318 -1.541 1.00 50.25 94 LYS A O 1
#